Protein AF-A0A4P7RMR9-F1 (afdb_monomer_lite)

Sequence (158 aa):
MSSRPRSPQITNPDVTYGVQADQLVFVEQSLAEELVLLRTGVATWGEAKAKLNSTRWQQITEKLADVEISVPDDDQLFALDDIPGHLDGDWPEWPAQLMLTLVPNSIVEKYGKKVDSVLNGQFLEFDAADEKKIVAEMNAAGFTCIKDDSLVAAASGF

Secondary structure (DSSP, 8-state):
----------PPPEEEEEEETTEEEEEEHHHHHHHHHHHHS--BHHHHHHHS-HHHHHHHHHHHHHTTPPPPPTTSB--GGGSTTTTTT-SS--HHHHHHHHS-HHHHHHHEEEEEETTTEEEEEEEGGGHHHHHHHHHHTT-EEEE-HHHHHHHHT-

pLDDT: mean 87.29, std 12.46, range [44.0, 96.94]

Structure (mmCIF, N/CA/C/O backbone):
data_AF-A0A4P7RMR9-F1
#
_entry.id   AF-A0A4P7RMR9-F1
#
loop_
_atom_site.group_PDB
_atom_site.id
_atom_site.type_symbol
_atom_site.label_atom_id
_atom_site.label_alt_id
_atom_site.label_comp_id
_atom_site.label_asym_id
_atom_site.label_entity_id
_atom_site.label_seq_id
_atom_site.pdbx_PDB_ins_code
_atom_site.Cartn_x
_atom_site.Cartn_y
_atom_site.Cartn_z
_atom_site.occupancy
_atom_site.B_iso_or_equiv
_atom_site.auth_seq_id
_atom_site.auth_comp_id
_atom_site.auth_asym_id
_atom_site.auth_atom_id
_atom_site.pdbx_PDB_model_num
ATOM 1 N N . MET A 1 1 ? -41.950 26.511 -5.633 1.00 48.91 1 MET A N 1
ATOM 2 C CA . MET A 1 1 ? -41.467 25.194 -5.164 1.00 48.91 1 MET A CA 1
ATOM 3 C C . MET A 1 1 ? -40.498 24.653 -6.197 1.00 48.91 1 MET A C 1
ATOM 5 O O . MET A 1 1 ? -40.852 24.701 -7.364 1.00 48.91 1 MET A O 1
ATOM 9 N N . SER A 1 2 ? -39.355 24.135 -5.733 1.00 49.31 2 SER A N 1
ATOM 10 C CA . SER A 1 2 ? -38.422 23.241 -6.451 1.00 49.31 2 SER A CA 1
ATOM 11 C C . SER A 1 2 ? -37.645 23.852 -7.632 1.00 49.31 2 SER A C 1
ATOM 13 O O . SER A 1 2 ? -38.192 24.612 -8.411 1.00 49.31 2 SER A O 1
ATOM 15 N N . SER A 1 3 ? -36.345 23.626 -7.817 1.00 44.00 3 SER A N 1
ATOM 16 C CA . SER A 1 3 ? -35.450 22.575 -7.320 1.00 44.00 3 SER A CA 1
ATOM 17 C C . SER A 1 3 ? -34.055 23.166 -7.092 1.00 44.00 3 SER A C 1
ATOM 19 O O . SER A 1 3 ? -33.550 23.884 -7.951 1.00 44.00 3 SER A O 1
ATOM 21 N N . ARG A 1 4 ? -33.408 22.858 -5.961 1.00 45.34 4 ARG A N 1
ATOM 22 C CA . ARG A 1 4 ? -31.955 23.059 -5.831 1.00 45.34 4 ARG A CA 1
ATOM 23 C C . ARG A 1 4 ? -31.245 21.979 -6.660 1.00 45.34 4 ARG A C 1
ATOM 25 O O . ARG A 1 4 ? -31.687 20.829 -6.603 1.00 45.34 4 ARG A O 1
ATOM 32 N N . PRO A 1 5 ? -30.173 22.299 -7.401 1.00 49.84 5 PRO A N 1
ATOM 33 C CA . PRO A 1 5 ? -29.348 21.276 -8.024 1.00 49.84 5 PRO A CA 1
ATOM 34 C C . PRO A 1 5 ? -2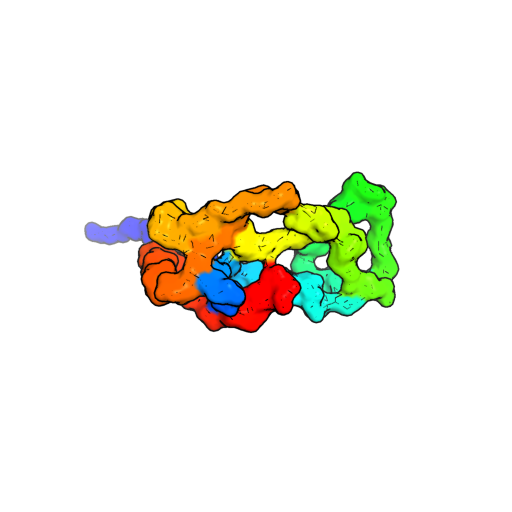8.733 20.409 -6.919 1.00 49.84 5 PRO A C 1
ATOM 36 O O . PRO A 1 5 ? -28.221 20.920 -5.922 1.00 49.84 5 PRO A O 1
ATOM 39 N N . ARG A 1 6 ? -28.862 19.089 -7.066 1.00 47.56 6 ARG A N 1
ATOM 40 C CA . ARG A 1 6 ? -28.237 18.098 -6.190 1.00 47.56 6 ARG A CA 1
ATOM 41 C C . ARG A 1 6 ? -26.728 18.221 -6.429 1.00 47.56 6 ARG A C 1
ATOM 43 O O . ARG A 1 6 ? -26.280 17.942 -7.537 1.00 47.56 6 ARG A O 1
ATOM 50 N N . SER A 1 7 ? -25.984 18.732 -5.447 1.00 48.69 7 SER A N 1
ATOM 51 C CA . SER A 1 7 ? -24.520 18.793 -5.508 1.00 48.69 7 SER A CA 1
ATOM 52 C C . SER A 1 7 ? -23.969 17.410 -5.873 1.00 48.69 7 SER A C 1
ATOM 54 O O . SER A 1 7 ? -24.538 16.420 -5.399 1.00 48.69 7 SER A O 1
ATOM 56 N N . PRO A 1 8 ? -22.905 17.307 -6.689 1.00 45.53 8 PRO A N 1
ATOM 57 C CA . PRO A 1 8 ? -22.235 16.031 -6.882 1.00 45.53 8 PRO A CA 1
ATOM 58 C C . PRO A 1 8 ? -21.792 15.546 -5.500 1.00 45.53 8 PRO A C 1
ATOM 60 O O . PRO A 1 8 ? -21.033 16.227 -4.811 1.00 45.53 8 PRO A O 1
ATOM 63 N N . GLN A 1 9 ? -22.344 14.419 -5.051 1.00 48.12 9 GLN A N 1
ATOM 64 C CA . GLN A 1 9 ? -21.765 13.700 -3.929 1.00 48.12 9 GLN A CA 1
ATOM 65 C C . GLN A 1 9 ? -20.408 13.229 -4.437 1.00 48.12 9 GLN A C 1
ATOM 67 O O . GLN A 1 9 ? -20.349 12.358 -5.298 1.00 48.12 9 GLN A O 1
ATOM 72 N N . ILE A 1 10 ? -19.336 13.878 -3.984 1.00 53.06 10 ILE A N 1
ATOM 73 C CA . ILE A 1 10 ? -17.994 13.321 -4.109 1.00 53.06 10 ILE A CA 1
ATOM 74 C C . ILE A 1 10 ? -18.049 12.055 -3.256 1.00 53.06 10 ILE A C 1
ATOM 76 O O . ILE A 1 10 ? -18.087 12.135 -2.031 1.00 53.06 10 ILE A O 1
ATOM 80 N N . THR A 1 11 ? -18.243 10.910 -3.900 1.00 63.88 11 THR A N 1
ATOM 81 C CA . THR A 1 11 ? -18.215 9.613 -3.234 1.00 63.88 11 THR A CA 1
ATOM 82 C C . THR A 1 11 ? -16.768 9.340 -2.867 1.00 63.88 11 THR A C 1
ATOM 84 O O . THR A 1 11 ? -15.890 9.478 -3.721 1.00 63.88 11 THR A O 1
ATOM 87 N N . ASN A 1 12 ? -16.511 9.003 -1.603 1.00 78.62 12 ASN A N 1
ATOM 88 C CA . ASN A 1 12 ? -15.194 8.516 -1.211 1.00 78.62 12 ASN A CA 1
ATOM 89 C C . ASN A 1 12 ? -14.866 7.256 -2.031 1.00 78.62 12 ASN A C 1
ATOM 91 O O . ASN A 1 12 ? -15.797 6.551 -2.436 1.00 78.62 12 ASN A O 1
ATOM 95 N N . PRO A 1 13 ? -13.581 6.981 -2.302 1.00 83.56 13 PRO A N 1
ATOM 96 C CA . PRO A 1 13 ? -13.206 5.787 -3.040 1.00 83.56 13 PRO A CA 1
ATOM 97 C C . PRO A 1 13 ? -13.609 4.520 -2.276 1.00 83.56 13 PRO A C 1
ATOM 99 O O . PRO A 1 13 ? -13.722 4.525 -1.044 1.00 83.56 13 PRO A O 1
ATOM 102 N N . ASP A 1 14 ? -13.807 3.432 -3.014 1.00 92.19 14 ASP A N 1
ATOM 103 C CA . ASP A 1 14 ? -14.015 2.118 -2.417 1.00 92.19 14 ASP A CA 1
ATOM 104 C C . ASP A 1 14 ? -12.711 1.654 -1.754 1.00 92.19 14 ASP A C 1
ATOM 106 O O . ASP A 1 14 ? -11.614 1.799 -2.302 1.00 92.19 14 ASP A O 1
ATOM 110 N N . VAL A 1 15 ? -12.828 1.116 -0.544 1.00 93.81 15 VAL A N 1
ATOM 111 C CA . VAL A 1 15 ? -11.692 0.713 0.284 1.00 93.81 15 VAL A CA 1
ATOM 112 C C . VAL A 1 15 ? -11.767 -0.783 0.510 1.00 93.81 15 VAL A C 1
ATOM 114 O O . VAL A 1 15 ? -12.740 -1.297 1.063 1.00 93.81 15 VAL A O 1
ATOM 117 N N . THR A 1 16 ? -10.706 -1.481 0.130 1.00 95.44 16 THR A N 1
ATOM 118 C CA . THR A 1 16 ? -10.520 -2.878 0.506 1.00 95.44 16 THR A CA 1
ATOM 119 C C . THR A 1 16 ? -9.776 -2.949 1.830 1.00 95.44 16 THR A C 1
ATOM 121 O O . THR A 1 16 ? -8.871 -2.156 2.095 1.00 95.44 16 THR A O 1
ATOM 124 N N . TYR A 1 17 ? -10.166 -3.883 2.686 1.00 96.12 17 TYR A N 1
ATOM 125 C CA . TYR A 1 17 ? -9.503 -4.105 3.957 1.00 96.12 17 TYR A CA 1
ATOM 126 C C . TYR A 1 17 ? -9.254 -5.586 4.214 1.00 96.12 17 TYR A C 1
ATOM 128 O O . TYR A 1 17 ? -9.999 -6.446 3.739 1.00 96.12 17 TYR A O 1
ATOM 136 N N . GLY A 1 18 ? -8.220 -5.870 4.999 1.00 94.69 18 GLY A N 1
ATOM 137 C CA . GLY A 1 18 ? -7.844 -7.228 5.357 1.00 94.69 18 GLY A CA 1
ATOM 138 C C . GLY A 1 18 ? -7.094 -7.304 6.680 1.00 94.69 18 GLY A C 1
ATOM 139 O O . GLY A 1 18 ? -6.585 -6.295 7.173 1.00 94.69 18 GLY A O 1
ATOM 140 N N . VAL A 1 19 ? -7.051 -8.502 7.261 1.00 92.25 19 VAL A N 1
ATOM 141 C CA . VAL A 1 19 ? -6.318 -8.782 8.504 1.00 92.25 19 VAL A CA 1
ATOM 142 C C . VAL A 1 19 ? -5.004 -9.507 8.211 1.00 92.25 19 VAL A C 1
ATOM 144 O O . VAL A 1 19 ? -4.993 -10.562 7.580 1.00 92.25 19 VAL A O 1
ATOM 147 N N . GLN A 1 20 ? -3.896 -8.966 8.718 1.00 86.62 20 GLN A N 1
ATOM 148 C CA . GLN A 1 20 ? -2.545 -9.518 8.592 1.00 86.62 20 GLN A CA 1
ATOM 149 C C . GLN A 1 20 ? -1.819 -9.436 9.925 1.00 86.62 20 GLN A C 1
ATOM 151 O O . GLN A 1 20 ? -1.683 -8.350 10.473 1.00 86.62 20 GLN A O 1
ATOM 156 N N . ALA A 1 21 ? -1.339 -10.571 10.440 1.00 85.50 21 ALA A N 1
ATOM 157 C CA . ALA A 1 21 ? -0.612 -10.630 11.714 1.00 85.50 21 ALA A CA 1
ATOM 158 C C . ALA A 1 21 ? -1.324 -9.860 12.855 1.00 85.50 21 ALA A C 1
ATOM 160 O O . ALA A 1 21 ? -0.708 -9.064 13.556 1.00 85.50 21 ALA A O 1
ATOM 161 N N . ASP A 1 22 ? -2.639 -10.078 12.994 1.00 88.50 22 ASP A N 1
ATOM 162 C CA . ASP A 1 22 ? -3.540 -9.395 13.941 1.00 88.50 22 ASP A CA 1
ATOM 163 C C . ASP A 1 22 ? -3.715 -7.878 13.723 1.00 88.50 22 ASP A C 1
ATOM 165 O O . ASP A 1 22 ? -4.340 -7.194 14.535 1.00 88.50 22 ASP A O 1
ATOM 169 N N . GLN A 1 23 ? -3.239 -7.349 12.595 1.00 90.31 23 GLN A N 1
ATOM 170 C CA . GLN A 1 23 ? -3.419 -5.958 12.195 1.00 90.31 23 GLN A CA 1
ATOM 171 C C . GLN A 1 23 ? -4.461 -5.823 11.096 1.00 90.31 23 GLN A C 1
ATOM 173 O O . GLN A 1 23 ? -4.484 -6.583 10.130 1.00 90.31 23 GLN A O 1
ATOM 178 N N . LEU A 1 24 ? -5.316 -4.820 11.234 1.00 93.50 24 LEU A N 1
ATOM 179 C CA . LEU A 1 24 ? -6.288 -4.431 10.230 1.00 93.50 24 LEU A CA 1
ATOM 180 C C . LEU A 1 24 ? -5.678 -3.368 9.313 1.00 93.50 24 LEU A C 1
ATOM 182 O O . LEU A 1 24 ? -5.275 -2.298 9.771 1.00 93.50 24 LEU A O 1
ATOM 186 N N . VAL A 1 25 ? -5.645 -3.657 8.015 1.00 94.81 25 VAL A N 1
ATOM 187 C CA . VAL A 1 25 ? -5.069 -2.777 6.994 1.00 94.81 25 VAL A CA 1
ATOM 188 C C . VAL A 1 25 ? -6.148 -2.381 5.994 1.00 94.81 25 VAL A C 1
ATOM 190 O O . VAL A 1 25 ? -6.895 -3.232 5.516 1.00 94.81 25 VAL A O 1
ATOM 193 N N . PHE A 1 26 ? -6.209 -1.090 5.675 1.00 94.38 26 PHE A N 1
ATOM 194 C CA . PHE A 1 26 ? -7.084 -0.511 4.659 1.00 94.38 26 PHE A CA 1
ATOM 195 C C . PHE A 1 26 ? -6.254 -0.003 3.484 1.00 94.38 26 PHE A C 1
ATOM 197 O O . PHE A 1 26 ? -5.201 0.605 3.669 1.00 94.38 26 PHE A O 1
ATOM 204 N N . VAL A 1 27 ? -6.764 -0.203 2.276 1.00 94.88 27 VAL A N 1
ATOM 205 C CA . VAL A 1 27 ? -6.163 0.276 1.032 1.00 94.88 27 VAL A CA 1
ATOM 206 C C . VAL A 1 27 ? -7.278 0.641 0.058 1.00 94.88 27 VAL A C 1
ATOM 208 O O . VAL A 1 27 ? -8.320 -0.013 0.016 1.00 94.88 27 VAL A O 1
ATOM 211 N N . GLU A 1 28 ? -7.097 1.705 -0.718 1.00 94.69 28 GLU A N 1
ATOM 212 C CA . GLU A 1 28 ? -8.025 2.005 -1.810 1.00 94.69 28 GLU A CA 1
ATOM 213 C C . GLU A 1 28 ? -8.076 0.818 -2.782 1.00 94.69 28 GLU A C 1
ATOM 215 O O . GLU A 1 28 ? -7.035 0.274 -3.144 1.00 94.69 28 GLU A O 1
ATOM 220 N N . GLN A 1 29 ? -9.270 0.401 -3.203 1.00 92.44 29 GLN A N 1
ATOM 221 C CA . GLN A 1 29 ? -9.433 -0.811 -4.009 1.00 92.44 29 GLN A CA 1
ATOM 222 C C . GLN A 1 29 ? -8.634 -0.757 -5.320 1.00 92.44 29 GLN A C 1
ATOM 224 O O . GLN A 1 29 ? -7.917 -1.703 -5.640 1.00 92.44 29 GLN A O 1
ATOM 229 N N . SER A 1 30 ? -8.720 0.360 -6.047 1.00 91.62 30 SER A N 1
ATOM 230 C CA . SER A 1 30 ? -8.002 0.569 -7.311 1.00 91.62 30 SER A CA 1
ATOM 231 C C . SER A 1 30 ? -6.485 0.427 -7.129 1.00 91.62 30 SER A C 1
ATOM 233 O O . SER A 1 30 ? -5.807 -0.242 -7.910 1.00 91.62 30 SER A O 1
ATOM 235 N N . LEU A 1 31 ? -5.965 0.995 -6.040 1.00 92.50 31 LEU A N 1
ATOM 236 C CA . LEU A 1 31 ? -4.559 0.932 -5.687 1.00 92.50 31 LEU A CA 1
ATOM 237 C C . LEU A 1 31 ? -4.154 -0.470 -5.233 1.00 92.50 31 LEU A C 1
ATOM 239 O O . LEU A 1 31 ? -3.070 -0.918 -5.582 1.00 92.50 31 LEU A O 1
ATOM 243 N N . ALA A 1 32 ? -5.002 -1.186 -4.493 1.00 93.62 32 ALA A N 1
ATOM 244 C CA . ALA A 1 32 ? -4.731 -2.561 -4.086 1.00 93.62 32 ALA A CA 1
ATOM 245 C C . ALA A 1 32 ? -4.522 -3.466 -5.307 1.00 93.62 32 ALA A C 1
ATOM 247 O O . ALA A 1 32 ? -3.525 -4.179 -5.388 1.00 93.62 32 ALA A O 1
ATOM 248 N N . GLU A 1 33 ? -5.419 -3.384 -6.291 1.00 93.31 33 GLU A N 1
ATOM 249 C CA . GLU A 1 33 ? -5.326 -4.138 -7.544 1.00 93.31 33 GLU A CA 1
ATOM 250 C C . GLU A 1 33 ? -4.057 -3.776 -8.334 1.00 93.31 33 GLU A C 1
ATOM 252 O O . GLU A 1 33 ? -3.346 -4.660 -8.820 1.00 93.31 33 GLU A O 1
ATOM 257 N N . GLU A 1 34 ? -3.723 -2.486 -8.408 1.00 93.56 34 GLU A N 1
ATOM 258 C CA . GLU A 1 34 ? -2.498 -2.003 -9.049 1.00 93.56 34 GLU A CA 1
ATOM 259 C C . GLU A 1 34 ? -1.231 -2.520 -8.351 1.00 93.56 34 GLU A C 1
ATOM 261 O O . GLU A 1 34 ? -0.300 -2.994 -9.004 1.00 93.56 34 GLU A O 1
ATOM 266 N N . LEU A 1 35 ? -1.209 -2.470 -7.020 1.00 93.69 35 LEU A N 1
ATOM 267 C CA . LEU A 1 35 ? -0.115 -2.937 -6.175 1.00 93.69 35 LEU A CA 1
ATOM 268 C C . LEU A 1 35 ? 0.100 -4.452 -6.294 1.00 93.69 35 LEU A C 1
ATOM 270 O O . LEU A 1 35 ? 1.247 -4.904 -6.284 1.00 93.69 35 LEU A O 1
ATOM 274 N N . VAL A 1 36 ? -0.972 -5.236 -6.439 1.00 94.06 36 VAL A N 1
ATOM 275 C CA . VAL A 1 36 ? -0.888 -6.681 -6.705 1.00 94.06 36 VAL A CA 1
ATOM 276 C C . VAL A 1 36 ? -0.343 -6.958 -8.100 1.00 94.06 36 VAL A C 1
ATOM 278 O O . VAL A 1 36 ? 0.554 -7.795 -8.247 1.00 94.06 36 VAL A O 1
ATOM 281 N N . LEU A 1 37 ? -0.839 -6.248 -9.118 1.00 93.56 37 LEU A N 1
ATOM 282 C CA . LEU A 1 37 ? -0.347 -6.376 -10.490 1.00 93.56 37 LEU A CA 1
ATOM 283 C C . LEU A 1 37 ? 1.152 -6.064 -10.566 1.00 93.56 37 LEU A C 1
ATOM 285 O O . LEU A 1 37 ? 1.897 -6.824 -11.181 1.00 93.56 37 LEU A O 1
ATOM 289 N N . LEU A 1 38 ? 1.587 -4.994 -9.900 1.00 92.88 38 LEU A N 1
ATOM 290 C CA . LEU A 1 38 ? 2.984 -4.580 -9.834 1.00 92.88 38 LEU A CA 1
ATOM 291 C C . LEU A 1 38 ? 3.878 -5.619 -9.144 1.00 92.88 38 LEU A C 1
ATOM 293 O O . LEU A 1 38 ? 4.966 -5.901 -9.637 1.00 92.88 38 LEU A O 1
ATOM 297 N N . ARG A 1 39 ? 3.436 -6.182 -8.014 1.00 90.38 39 ARG A N 1
ATOM 298 C CA . ARG A 1 39 ? 4.247 -7.128 -7.229 1.00 90.38 39 ARG A CA 1
ATOM 299 C C . ARG A 1 39 ? 4.276 -8.540 -7.798 1.00 90.38 39 ARG A C 1
ATOM 301 O O . ARG A 1 39 ? 5.268 -9.237 -7.623 1.00 90.38 39 ARG A O 1
ATOM 308 N N . THR A 1 40 ? 3.189 -8.987 -8.424 1.00 90.25 40 THR A N 1
ATOM 309 C CA . THR A 1 40 ? 3.000 -10.417 -8.737 1.00 90.25 40 THR A CA 1
ATOM 310 C C . THR A 1 40 ? 2.490 -10.703 -10.148 1.00 90.25 40 THR A C 1
ATOM 312 O O . THR A 1 40 ? 2.566 -11.842 -10.605 1.00 90.25 40 THR A O 1
ATOM 315 N N . GLY A 1 41 ? 1.957 -9.704 -10.856 1.00 89.88 41 GLY A N 1
ATOM 316 C CA . GLY A 1 41 ? 1.247 -9.906 -12.123 1.00 89.88 41 GLY A CA 1
ATOM 317 C C . GLY A 1 41 ? 2.070 -9.652 -13.392 1.00 89.88 41 GLY A C 1
ATOM 318 O O . GLY A 1 41 ? 1.539 -9.792 -14.504 1.00 89.88 41 GLY A O 1
ATOM 319 N N . VAL A 1 42 ? 3.345 -9.286 -13.243 1.00 92.88 42 VAL A N 1
ATOM 320 C CA . VAL A 1 42 ? 4.278 -8.984 -14.338 1.00 92.88 42 VAL A CA 1
ATOM 321 C C . VAL A 1 42 ? 5.560 -9.799 -14.173 1.00 92.88 42 VAL A C 1
ATOM 323 O O . VAL A 1 42 ? 6.158 -9.807 -13.102 1.00 92.88 42 VAL A O 1
ATOM 326 N N . ALA A 1 43 ? 5.967 -10.516 -15.223 1.00 93.75 43 ALA A N 1
ATOM 327 C CA . ALA A 1 43 ? 7.177 -11.345 -15.184 1.00 93.75 43 ALA A CA 1
ATOM 328 C C . ALA A 1 43 ? 8.391 -10.681 -15.853 1.00 93.75 43 ALA A C 1
ATOM 330 O O . ALA A 1 43 ? 9.530 -10.916 -15.448 1.00 93.75 43 ALA A O 1
ATOM 331 N N . THR A 1 44 ? 8.158 -9.863 -16.882 1.00 96.88 44 THR A N 1
ATOM 332 C CA . THR A 1 44 ? 9.211 -9.208 -17.670 1.00 96.88 44 THR A CA 1
ATOM 333 C C . THR A 1 44 ? 8.951 -7.716 -17.828 1.00 96.88 44 THR A C 1
ATOM 335 O O . THR A 1 44 ? 7.824 -7.248 -17.640 1.00 96.88 44 THR A O 1
ATOM 338 N N . TRP A 1 45 ? 9.980 -6.959 -18.208 1.00 96.25 45 TRP A N 1
ATOM 339 C CA . TRP A 1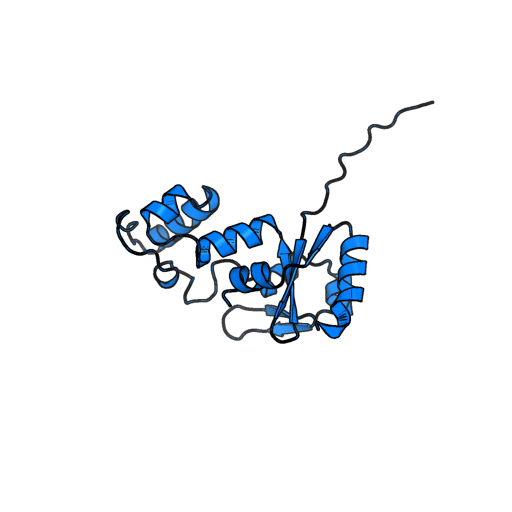 45 ? 9.858 -5.520 -18.461 1.00 96.25 45 TRP A CA 1
ATOM 340 C C . TRP A 1 45 ? 8.862 -5.202 -19.581 1.00 96.25 45 TRP A C 1
ATOM 342 O O . TRP A 1 45 ? 8.096 -4.243 -19.470 1.00 96.25 45 TRP A O 1
ATOM 352 N N . GLY A 1 46 ? 8.780 -6.057 -20.605 1.00 96.12 46 GLY A N 1
ATOM 353 C CA . GLY A 1 46 ? 7.778 -5.946 -21.663 1.00 96.12 46 GLY A CA 1
ATOM 354 C C . GLY A 1 46 ? 6.353 -6.151 -21.145 1.00 96.12 46 GLY A C 1
ATOM 355 O O . GLY A 1 46 ? 5.441 -5.413 -21.523 1.00 96.12 46 GLY A O 1
ATOM 356 N N . GLU A 1 47 ? 6.147 -7.105 -20.229 1.00 96.12 47 GLU A N 1
ATOM 357 C CA . GLU A 1 47 ? 4.853 -7.277 -19.563 1.00 96.12 47 GLU A CA 1
ATOM 358 C C . GLU A 1 47 ? 4.516 -6.105 -18.641 1.00 96.12 47 GLU A C 1
ATOM 360 O O . GLU A 1 47 ? 3.374 -5.648 -18.655 1.00 96.12 47 GLU A O 1
ATOM 365 N N . ALA A 1 48 ? 5.487 -5.602 -17.874 1.00 94.81 48 ALA A N 1
ATOM 366 C CA . ALA A 1 48 ? 5.305 -4.443 -17.006 1.00 94.81 48 ALA A CA 1
ATOM 367 C C . ALA A 1 48 ? 4.862 -3.217 -17.814 1.00 94.81 48 ALA A C 1
ATOM 369 O O . ALA A 1 48 ? 3.839 -2.609 -17.509 1.00 94.81 48 ALA A O 1
ATOM 370 N N . LYS A 1 49 ? 5.549 -2.926 -18.919 1.00 95.06 49 LYS A N 1
ATOM 371 C CA . LYS A 1 49 ? 5.206 -1.845 -19.851 1.00 95.06 49 LYS A CA 1
ATOM 372 C C . LYS A 1 49 ? 3.822 -1.993 -20.485 1.00 95.06 49 LYS A C 1
ATOM 374 O O . LYS A 1 49 ? 3.171 -0.990 -20.768 1.00 95.06 49 LYS A O 1
ATOM 379 N N . ALA A 1 50 ? 3.386 -3.225 -20.749 1.00 95.56 50 ALA A N 1
ATOM 380 C 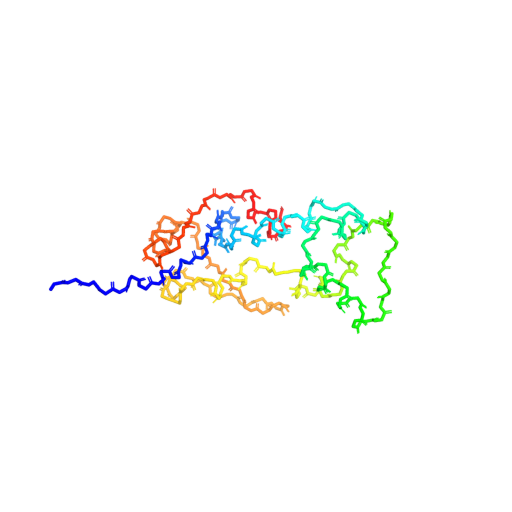CA . ALA A 1 50 ? 2.116 -3.498 -21.417 1.00 95.56 50 ALA A CA 1
ATOM 381 C C . ALA A 1 50 ? 0.912 -3.559 -20.462 1.00 95.56 50 ALA A C 1
ATOM 383 O O . ALA A 1 50 ? -0.195 -3.199 -20.864 1.00 95.56 50 ALA A O 1
ATOM 384 N N . LYS A 1 51 ? 1.104 -4.061 -19.235 1.00 95.56 51 LYS A N 1
ATOM 385 C CA . LYS A 1 51 ? 0.022 -4.327 -18.273 1.00 95.56 51 LYS A CA 1
ATOM 386 C C . LYS A 1 51 ? -0.144 -3.224 -17.231 1.00 95.56 51 LYS A C 1
ATOM 388 O O . LYS A 1 51 ? -1.273 -2.988 -16.806 1.00 95.56 51 LYS A O 1
ATOM 393 N N . LEU A 1 52 ? 0.942 -2.585 -16.789 1.00 93.62 52 LEU A N 1
ATOM 394 C CA . LEU A 1 52 ? 0.846 -1.503 -15.809 1.00 93.62 52 LEU A CA 1
ATOM 395 C C . LEU A 1 52 ? 0.145 -0.297 -16.431 1.00 93.62 52 LEU A C 1
ATOM 397 O O . LEU A 1 52 ? 0.256 -0.030 -17.629 1.00 93.62 52 LEU A O 1
ATOM 401 N N . ASN A 1 53 ? -0.579 0.454 -15.603 1.00 92.88 53 ASN A N 1
ATOM 402 C CA . ASN A 1 53 ? -1.168 1.699 -16.069 1.00 92.88 53 ASN A CA 1
ATOM 403 C C . ASN A 1 53 ? -0.066 2.716 -16.432 1.00 92.88 53 ASN A C 1
ATOM 405 O O . ASN A 1 53 ? 1.078 2.627 -15.974 1.00 92.88 53 ASN A O 1
ATOM 409 N N . SER A 1 54 ? -0.419 3.706 -17.255 1.00 92.12 54 SER A N 1
ATOM 410 C CA . SER A 1 54 ? 0.542 4.690 -17.765 1.00 92.12 54 SER A CA 1
ATOM 411 C C . SER A 1 54 ? 1.238 5.480 -16.659 1.00 92.12 54 SER A C 1
ATOM 413 O O . SER A 1 54 ? 2.416 5.789 -16.795 1.00 92.12 54 SER A O 1
ATOM 415 N N . THR A 1 55 ? 0.531 5.785 -15.568 1.00 92.19 55 THR A N 1
ATOM 416 C CA . THR A 1 55 ? 1.076 6.533 -14.429 1.00 92.19 55 THR A CA 1
ATOM 417 C C . THR A 1 55 ? 2.147 5.721 -13.709 1.00 92.19 55 THR A C 1
ATOM 419 O O . THR A 1 55 ? 3.242 6.224 -13.473 1.00 92.19 55 THR A O 1
ATOM 422 N N . ARG A 1 56 ? 1.872 4.449 -13.408 1.00 93.75 56 ARG A N 1
ATOM 423 C CA . ARG A 1 56 ? 2.819 3.550 -12.746 1.00 93.75 56 ARG A CA 1
ATOM 424 C C . ARG A 1 56 ? 4.041 3.300 -13.613 1.00 93.75 56 ARG A C 1
ATOM 426 O O . ARG A 1 56 ? 5.160 3.368 -13.118 1.00 93.75 56 ARG A O 1
ATOM 433 N N . TRP A 1 57 ? 3.836 3.054 -14.906 1.00 95.31 57 TRP A N 1
ATOM 434 C CA . TRP A 1 57 ? 4.944 2.896 -15.842 1.00 95.31 57 TRP A CA 1
ATOM 435 C C . TRP A 1 57 ? 5.809 4.159 -15.909 1.00 95.31 57 TRP A C 1
ATOM 437 O O . TRP A 1 57 ? 7.031 4.069 -15.820 1.00 95.31 57 TRP A O 1
ATOM 447 N N . GLN A 1 58 ? 5.183 5.337 -15.985 1.00 94.88 58 GL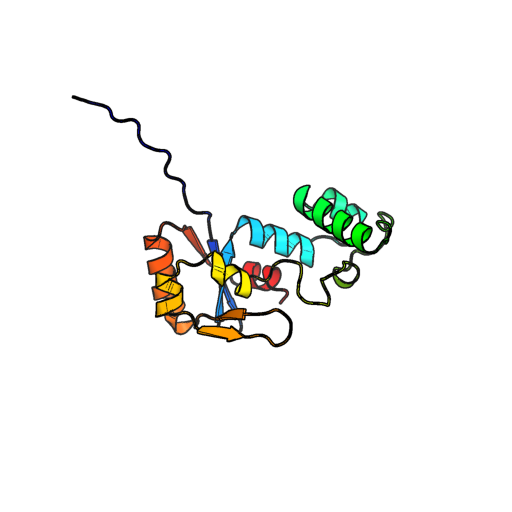N A N 1
ATOM 448 C CA . GLN A 1 58 ? 5.892 6.613 -15.975 1.00 94.88 58 GLN A CA 1
ATOM 449 C C . GLN A 1 58 ? 6.738 6.778 -14.706 1.00 94.88 58 GLN A C 1
ATOM 451 O O . GLN A 1 58 ? 7.930 7.045 -14.828 1.00 94.88 58 GLN A O 1
ATOM 456 N N . GLN A 1 59 ? 6.175 6.527 -13.518 1.00 93.81 59 GLN A N 1
ATOM 457 C CA . GLN A 1 59 ? 6.918 6.589 -12.251 1.00 93.81 59 GLN A CA 1
ATOM 458 C C . GLN A 1 59 ? 8.155 5.682 -12.251 1.00 93.81 59 GLN A C 1
ATOM 460 O O . GLN A 1 59 ? 9.218 6.095 -11.796 1.00 93.81 59 GLN A O 1
ATOM 465 N N . ILE A 1 60 ? 8.032 4.453 -12.766 1.00 94.50 60 ILE A N 1
ATOM 466 C CA . ILE A 1 60 ? 9.165 3.523 -12.872 1.00 94.50 60 ILE A CA 1
ATOM 467 C C . ILE A 1 60 ? 10.238 4.113 -13.790 1.00 94.50 60 ILE A C 1
ATOM 469 O O . ILE A 1 60 ? 11.409 4.155 -13.422 1.00 94.50 60 ILE A O 1
ATOM 473 N N . THR A 1 61 ? 9.849 4.610 -14.967 1.00 94.56 61 THR A N 1
ATOM 474 C CA . THR A 1 61 ? 10.811 5.181 -15.921 1.00 94.56 61 THR A CA 1
ATOM 475 C C . THR A 1 61 ? 11.478 6.460 -15.416 1.00 94.56 61 THR A C 1
ATOM 477 O O . THR A 1 61 ? 12.660 6.660 -15.679 1.00 94.56 61 THR A O 1
ATOM 480 N N . GLU A 1 62 ? 10.758 7.294 -14.664 1.00 94.75 62 GLU A N 1
ATOM 481 C CA . GLU A 1 62 ? 11.303 8.494 -14.022 1.00 94.75 62 GLU A CA 1
ATOM 482 C C . GLU A 1 62 ? 12.330 8.113 -12.953 1.00 94.75 62 GLU A C 1
ATOM 484 O O . GLU A 1 62 ? 13.452 8.606 -12.988 1.00 94.75 62 GLU A O 1
ATOM 489 N N . LYS A 1 63 ? 12.009 7.141 -12.089 1.00 94.00 63 LYS A N 1
ATOM 490 C CA . LYS A 1 63 ? 12.937 6.636 -11.067 1.00 94.00 63 LYS A CA 1
ATOM 491 C C . LYS A 1 63 ? 14.226 6.072 -11.652 1.00 94.00 63 LYS A C 1
ATOM 493 O O . LYS A 1 63 ? 15.293 6.303 -11.095 1.00 94.00 63 LYS A O 1
ATOM 498 N N . LEU A 1 64 ? 14.141 5.338 -12.761 1.00 94.12 64 LEU A N 1
ATOM 499 C CA . LEU A 1 64 ? 15.325 4.838 -13.464 1.00 94.12 64 LEU A CA 1
ATOM 500 C C . LEU A 1 64 ? 16.144 5.990 -14.064 1.00 94.12 64 LEU A C 1
ATOM 502 O O . LEU A 1 64 ? 17.365 6.014 -13.919 1.00 94.12 64 LEU A O 1
ATOM 506 N N . ALA A 1 65 ? 15.478 6.967 -14.685 1.00 93.69 65 ALA A N 1
ATOM 507 C CA . ALA A 1 65 ? 16.133 8.134 -15.269 1.00 93.69 65 ALA A CA 1
ATOM 508 C C . ALA A 1 65 ? 16.835 9.015 -14.219 1.00 93.69 65 ALA A C 1
ATOM 510 O O . ALA A 1 65 ? 17.923 9.517 -14.498 1.00 93.69 65 ALA A O 1
ATOM 511 N N . ASP A 1 66 ? 16.266 9.153 -13.016 1.00 93.19 66 ASP A N 1
ATOM 512 C CA . ASP A 1 66 ? 16.829 9.942 -11.908 1.00 93.19 66 ASP A CA 1
ATOM 513 C C . ASP A 1 66 ? 18.209 9.442 -11.451 1.00 93.19 66 ASP A C 1
ATOM 515 O O . ASP A 1 66 ? 19.020 10.219 -10.944 1.00 93.19 66 ASP A O 1
ATOM 519 N N . VAL A 1 67 ? 18.495 8.154 -11.653 1.00 92.06 67 VAL A N 1
ATOM 520 C CA . VAL A 1 67 ? 19.794 7.525 -11.361 1.00 92.06 67 VAL A CA 1
ATOM 521 C C . VAL A 1 67 ? 20.551 7.115 -12.629 1.00 92.06 67 VAL A C 1
ATOM 523 O O . VAL A 1 67 ? 21.485 6.318 -12.565 1.00 92.06 67 VAL A O 1
ATOM 526 N N . GLU A 1 68 ? 20.151 7.657 -13.784 1.00 93.12 68 GLU A N 1
ATOM 527 C CA . GLU A 1 68 ? 20.764 7.426 -15.099 1.00 93.12 68 GLU A CA 1
ATOM 528 C C . GLU A 1 68 ? 20.790 5.945 -15.547 1.00 93.12 68 GLU A C 1
ATOM 530 O O . GLU A 1 68 ? 21.644 5.534 -16.336 1.00 93.12 68 GLU A O 1
ATOM 535 N N . ILE A 1 69 ? 19.832 5.133 -15.087 1.00 92.94 69 ILE A N 1
ATOM 536 C CA . ILE A 1 69 ? 19.643 3.745 -15.530 1.00 92.94 69 ILE A CA 1
ATOM 537 C C . ILE A 1 69 ? 18.704 3.723 -16.744 1.00 92.94 69 ILE A C 1
ATOM 539 O O . ILE A 1 69 ? 17.611 4.288 -16.732 1.00 92.94 69 ILE A O 1
ATOM 543 N N . SER A 1 70 ? 19.113 3.043 -17.817 1.00 92.44 70 SER A N 1
ATOM 544 C CA . SER A 1 70 ? 18.242 2.792 -18.968 1.00 92.44 70 SER A CA 1
ATOM 545 C C . SER A 1 70 ? 17.179 1.748 -18.639 1.00 92.44 70 SER A C 1
ATOM 547 O O . SER A 1 70 ? 17.477 0.763 -17.966 1.00 92.44 70 SER A O 1
ATOM 549 N N . VAL A 1 71 ? 15.974 1.910 -19.191 1.00 93.56 71 VAL A N 1
ATOM 550 C CA . VAL A 1 71 ? 14.932 0.875 -19.117 1.00 93.56 71 VAL A CA 1
ATOM 551 C C . VAL A 1 71 ? 15.470 -0.436 -19.717 1.00 93.56 71 VAL A C 1
ATOM 553 O O . VAL A 1 71 ? 15.951 -0.396 -20.854 1.00 93.56 71 VAL A O 1
ATOM 556 N N . PRO A 1 72 ? 15.410 -1.561 -18.982 1.00 95.44 72 PRO A N 1
ATOM 557 C CA . PRO A 1 72 ? 15.815 -2.876 -19.479 1.00 95.44 72 PRO A CA 1
ATOM 558 C C . PRO A 1 72 ? 15.024 -3.340 -20.713 1.00 95.44 72 PRO A C 1
ATOM 560 O O . PRO A 1 72 ? 13.933 -2.839 -20.998 1.00 95.44 72 PRO A O 1
ATOM 563 N N . ASP A 1 73 ? 15.570 -4.319 -21.433 1.00 96.19 73 ASP A N 1
ATOM 564 C CA . ASP A 1 73 ? 14.933 -4.915 -22.607 1.00 96.19 73 ASP A CA 1
ATOM 565 C C . ASP A 1 73 ? 13.657 -5.690 -22.228 1.00 96.19 73 ASP A C 1
ATOM 567 O O . ASP A 1 73 ? 13.534 -6.246 -21.135 1.00 96.19 73 ASP A O 1
ATOM 571 N N . ASP A 1 74 ? 12.695 -5.755 -23.155 1.00 96.94 74 ASP A N 1
ATOM 572 C CA . ASP A 1 74 ? 11.348 -6.291 -22.903 1.00 96.94 74 ASP A CA 1
ATOM 573 C C . ASP A 1 74 ? 11.335 -7.766 -22.426 1.00 96.94 74 ASP A C 1
ATOM 575 O O . ASP A 1 74 ? 10.379 -8.199 -21.771 1.00 96.94 74 ASP A O 1
ATOM 579 N N . ASP A 1 75 ? 12.367 -8.547 -22.759 1.00 96.38 75 ASP A N 1
ATOM 580 C CA . ASP A 1 75 ? 12.528 -9.956 -22.384 1.00 96.38 75 ASP A CA 1
ATOM 581 C C . ASP A 1 75 ? 13.254 -10.163 -21.045 1.00 96.38 75 ASP A C 1
ATOM 583 O O . ASP A 1 75 ? 13.241 -11.275 -20.506 1.00 96.38 75 ASP A O 1
ATOM 587 N N . GLN A 1 76 ? 13.845 -9.110 -20.474 1.00 96.12 76 GLN A N 1
ATOM 588 C CA . GLN A 1 76 ? 14.484 -9.180 -19.166 1.00 96.12 76 GLN A CA 1
ATOM 589 C C . GLN A 1 76 ? 13.443 -9.364 -18.060 1.00 96.12 76 GLN A C 1
ATOM 591 O O . GLN A 1 76 ? 12.323 -8.848 -18.131 1.00 96.12 76 GLN A O 1
ATOM 596 N N . LEU A 1 77 ? 13.827 -10.099 -17.012 1.00 96.25 77 LEU A N 1
ATOM 597 C CA . LEU A 1 77 ? 12.980 -10.304 -15.840 1.00 96.25 77 LEU A CA 1
ATOM 598 C C . LEU A 1 77 ? 12.714 -8.974 -15.140 1.00 96.25 77 LEU A C 1
ATOM 600 O O . LEU A 1 77 ? 13.616 -8.154 -14.982 1.00 96.25 77 LEU A O 1
ATOM 604 N N . PHE A 1 78 ? 11.469 -8.786 -14.720 1.00 94.56 78 PHE A N 1
ATOM 605 C CA . PHE A 1 78 ? 11.070 -7.629 -13.938 1.00 94.56 78 PHE A CA 1
ATOM 606 C C . PHE A 1 78 ? 11.193 -7.959 -12.452 1.00 94.56 78 PHE A C 1
ATOM 608 O O . PHE A 1 78 ? 10.454 -8.802 -11.940 1.00 94.56 78 PHE A O 1
ATOM 615 N N . ALA A 1 79 ? 12.122 -7.298 -11.766 1.00 92.06 79 ALA A N 1
ATOM 616 C CA . ALA A 1 79 ? 12.241 -7.349 -10.317 1.00 92.06 79 ALA A CA 1
ATOM 617 C C . ALA A 1 79 ? 12.045 -5.946 -9.740 1.00 92.06 79 ALA A C 1
ATOM 619 O O . ALA A 1 79 ? 12.636 -4.980 -10.218 1.00 92.06 79 ALA A O 1
ATOM 620 N N . LEU A 1 80 ? 11.228 -5.828 -8.690 1.00 90.12 80 LEU A N 1
ATOM 621 C CA . LEU A 1 80 ? 11.023 -4.540 -8.022 1.00 90.12 80 LEU A CA 1
ATOM 622 C C . LEU A 1 80 ? 12.312 -4.003 -7.398 1.00 90.12 80 LEU A C 1
ATOM 624 O O . LEU A 1 80 ? 12.503 -2.795 -7.359 1.00 90.12 80 LEU A O 1
ATOM 628 N N . ASP A 1 81 ? 13.216 -4.892 -6.988 1.00 90.75 81 ASP A N 1
ATOM 629 C CA . ASP A 1 81 ? 14.531 -4.544 -6.441 1.00 90.75 81 ASP A CA 1
ATOM 630 C C . ASP A 1 81 ? 15.425 -3.792 -7.439 1.00 90.75 81 ASP A C 1
ATOM 632 O O . ASP A 1 81 ? 16.324 -3.068 -7.017 1.00 90.75 81 ASP A O 1
ATOM 636 N N . ASP A 1 82 ? 15.155 -3.907 -8.745 1.00 90.62 82 ASP A N 1
ATOM 637 C CA . ASP A 1 82 ? 15.859 -3.146 -9.782 1.00 90.62 82 ASP A CA 1
ATOM 638 C C . ASP A 1 82 ? 15.376 -1.685 -9.862 1.00 90.62 82 ASP A C 1
ATOM 640 O O . ASP A 1 82 ? 15.972 -0.866 -10.566 1.00 90.62 82 ASP A O 1
ATOM 644 N N . ILE A 1 83 ? 14.286 -1.339 -9.165 1.00 91.31 83 ILE A N 1
ATOM 645 C CA . ILE A 1 83 ? 13.666 -0.015 -9.209 1.00 91.31 83 ILE A CA 1
ATOM 646 C C . ILE A 1 83 ? 14.161 0.829 -8.023 1.00 91.31 83 ILE A C 1
ATOM 648 O O . ILE A 1 83 ? 13.932 0.476 -6.862 1.00 91.31 83 ILE A O 1
ATOM 652 N N . PRO A 1 84 ? 14.778 1.996 -8.283 1.00 91.12 84 PRO A N 1
ATOM 653 C CA . PRO A 1 84 ? 15.257 2.891 -7.235 1.00 91.12 84 PRO A CA 1
ATOM 654 C C . PRO A 1 84 ? 14.169 3.305 -6.230 1.00 91.12 84 PRO A C 1
ATOM 656 O O . PRO A 1 84 ? 13.064 3.738 -6.591 1.00 91.12 84 PRO A O 1
ATOM 659 N N . GLY A 1 85 ? 14.508 3.198 -4.944 1.00 86.06 85 GLY A N 1
ATOM 660 C CA . GLY A 1 85 ? 13.602 3.427 -3.819 1.00 86.06 85 GLY A CA 1
ATOM 661 C C . GLY A 1 85 ? 12.815 2.191 -3.370 1.00 86.06 85 GLY A C 1
ATOM 662 O O . GLY A 1 85 ? 12.164 2.265 -2.333 1.00 86.06 85 GLY A O 1
ATOM 663 N N . HIS A 1 86 ? 12.879 1.059 -4.090 1.00 88.19 86 HIS A N 1
ATOM 664 C CA . HIS A 1 86 ? 12.243 -0.180 -3.627 1.00 88.19 86 HIS A CA 1
ATOM 665 C C . HIS A 1 86 ? 12.901 -0.753 -2.382 1.00 88.19 86 HIS A C 1
ATOM 667 O O . HIS A 1 86 ? 12.253 -0.946 -1.355 1.00 88.19 86 HIS A O 1
ATOM 673 N N . LEU A 1 87 ? 14.213 -0.962 -2.455 1.00 84.75 87 LEU A N 1
ATOM 674 C CA . LEU A 1 87 ? 14.990 -1.494 -1.337 1.00 84.75 87 LEU A CA 1
ATOM 675 C C . LEU A 1 87 ? 15.048 -0.532 -0.143 1.00 84.75 87 LEU A C 1
ATOM 677 O O . LEU A 1 87 ? 15.229 -0.978 0.989 1.00 84.75 87 LEU A O 1
ATOM 681 N N . ASP A 1 88 ? 14.854 0.763 -0.395 1.00 80.38 88 ASP A N 1
ATOM 682 C CA . ASP A 1 88 ? 14.781 1.798 0.636 1.00 80.38 88 ASP A CA 1
ATOM 683 C C . ASP A 1 88 ? 13.396 1.868 1.299 1.00 80.38 88 ASP A C 1
ATOM 685 O O . ASP A 1 88 ? 13.240 2.562 2.293 1.00 80.38 88 ASP A O 1
ATOM 689 N N . GLY A 1 89 ? 12.392 1.147 0.777 1.00 75.75 89 GLY A N 1
ATOM 690 C CA . GLY A 1 89 ? 11.024 1.151 1.298 1.00 75.75 89 GLY A CA 1
ATOM 691 C C . GLY A 1 89 ? 10.221 2.416 0.979 1.00 75.75 89 GLY A C 1
ATOM 692 O O . GLY A 1 89 ? 9.122 2.586 1.506 1.00 75.75 89 GLY A O 1
ATOM 693 N N . ASP A 1 90 ? 10.744 3.276 0.104 1.00 79.56 90 ASP A N 1
ATOM 694 C CA . ASP A 1 90 ? 10.095 4.512 -0.344 1.00 79.56 90 ASP A CA 1
ATOM 695 C C . ASP A 1 90 ? 9.021 4.252 -1.411 1.00 79.56 90 ASP A C 1
ATOM 697 O O . ASP A 1 90 ? 8.119 5.068 -1.621 1.00 79.56 90 ASP A O 1
ATOM 701 N N . TRP A 1 91 ? 9.139 3.142 -2.144 1.00 85.06 91 TRP A N 1
ATOM 702 C CA . TRP A 1 91 ? 8.246 2.796 -3.247 1.00 85.06 91 TRP A CA 1
ATOM 703 C C . TRP A 1 91 ? 8.182 1.273 -3.459 1.00 85.06 91 TRP A C 1
ATOM 705 O O . TRP A 1 91 ? 9.175 0.605 -3.245 1.00 85.06 91 TRP A O 1
ATOM 715 N N . PRO A 1 92 ? 7.078 0.680 -3.938 1.00 87.19 92 PRO A N 1
ATOM 716 C CA . PRO A 1 92 ? 5.780 1.301 -4.139 1.00 87.19 92 PRO A CA 1
ATOM 717 C C . PRO A 1 92 ? 5.132 1.657 -2.802 1.00 87.19 92 PRO A C 1
ATOM 719 O O . PRO A 1 92 ? 5.675 1.402 -1.730 1.00 87.19 92 PRO A O 1
ATOM 722 N N . GLU A 1 93 ? 3.963 2.278 -2.870 1.00 88.88 93 GLU A N 1
ATOM 723 C CA . GLU A 1 93 ? 3.248 2.715 -1.687 1.00 88.88 93 GLU A CA 1
ATOM 724 C C . GLU A 1 93 ? 2.950 1.536 -0.745 1.00 88.88 93 GLU A C 1
ATOM 726 O O . GLU A 1 93 ? 2.567 0.438 -1.173 1.00 88.88 93 GLU A O 1
ATOM 731 N N . TRP A 1 94 ? 3.106 1.778 0.558 1.00 87.44 94 TRP A N 1
ATOM 732 C CA . TRP A 1 94 ? 2.830 0.795 1.598 1.00 87.44 94 TRP A CA 1
ATOM 733 C C . TRP A 1 94 ? 1.431 1.022 2.190 1.00 87.44 94 TRP A C 1
ATOM 735 O O . TRP A 1 94 ? 1.208 2.063 2.819 1.00 87.44 94 TRP A O 1
ATOM 745 N N . PRO A 1 95 ? 0.483 0.067 2.050 1.00 89.12 95 PRO A N 1
ATOM 746 C CA . PRO A 1 95 ? -0.870 0.200 2.592 1.00 89.12 95 PRO A CA 1
ATOM 747 C C . PRO A 1 95 ? -0.952 0.695 4.043 1.00 89.12 95 PRO A C 1
ATOM 749 O O . PRO A 1 95 ? -1.727 1.604 4.331 1.00 89.12 95 PRO A O 1
ATOM 752 N N . ALA A 1 96 ? -0.106 0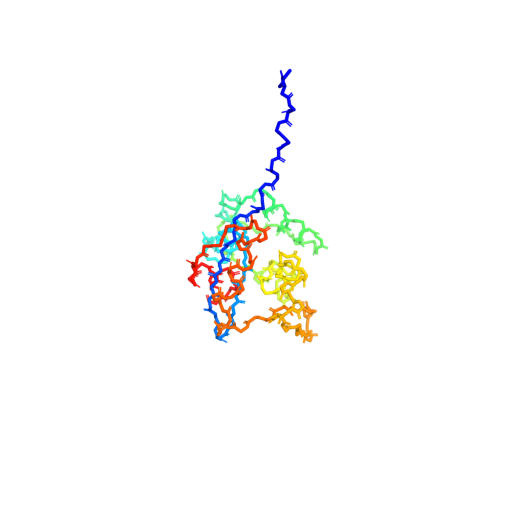.191 4.949 1.00 87.00 96 ALA A N 1
ATOM 753 C CA . ALA A 1 96 ? -0.124 0.610 6.354 1.00 87.00 96 ALA A CA 1
ATOM 754 C C . ALA A 1 96 ? 0.270 2.084 6.565 1.00 87.00 96 ALA A C 1
ATOM 756 O O . ALA A 1 96 ? -0.233 2.750 7.473 1.00 87.00 96 ALA A O 1
ATOM 757 N N . GLN A 1 97 ? 1.142 2.618 5.711 1.00 86.44 97 GLN A N 1
ATOM 758 C CA . GLN A 1 97 ? 1.529 4.026 5.727 1.00 86.44 97 GLN A CA 1
ATOM 759 C C . GLN A 1 97 ? 0.465 4.904 5.059 1.00 86.44 97 GLN A C 1
ATOM 761 O O . GLN A 1 97 ? 0.137 5.970 5.580 1.00 86.44 97 GLN A O 1
ATOM 766 N N . LEU A 1 98 ? -0.148 4.433 3.967 1.00 88.62 98 LEU A N 1
ATOM 767 C CA . LEU A 1 98 ? -1.257 5.120 3.294 1.00 88.62 98 LEU A CA 1
ATOM 768 C C . LEU A 1 98 ? -2.480 5.302 4.195 1.00 88.62 98 LEU A C 1
ATOM 770 O O . LEU A 1 98 ? -3.209 6.281 4.052 1.00 88.62 98 LEU A O 1
ATOM 774 N N . MET A 1 99 ? -2.695 4.413 5.167 1.00 89.69 99 MET A N 1
ATOM 775 C CA . MET A 1 99 ? -3.766 4.580 6.150 1.00 89.69 99 MET A CA 1
ATOM 776 C C . MET A 1 99 ? -3.683 5.902 6.928 1.00 89.69 99 MET A C 1
ATOM 778 O O . MET A 1 99 ? -4.719 6.391 7.375 1.00 89.69 99 MET A O 1
ATOM 782 N N . LEU A 1 100 ? -2.498 6.516 7.056 1.00 86.38 100 LEU A N 1
ATOM 783 C CA . LEU A 1 100 ? -2.340 7.828 7.696 1.00 86.38 100 LEU A CA 1
ATOM 784 C C . LEU A 1 100 ? -3.051 8.960 6.943 1.00 86.38 100 LEU A C 1
ATOM 786 O O . LEU A 1 100 ? -3.409 9.960 7.563 1.00 86.38 100 LEU A O 1
ATOM 790 N N . THR A 1 101 ? -3.226 8.827 5.628 1.00 88.19 101 THR A N 1
ATOM 791 C CA . THR A 1 101 ? -3.914 9.816 4.786 1.00 88.19 101 THR A CA 1
ATOM 792 C C . THR A 1 101 ? -5.308 9.351 4.372 1.00 88.19 101 THR A C 1
ATOM 794 O O . THR A 1 101 ? -6.202 10.182 4.223 1.00 88.19 101 THR A O 1
ATOM 797 N N . LEU A 1 102 ? -5.504 8.038 4.214 1.00 90.19 102 LEU A N 1
ATOM 798 C CA . LEU A 1 102 ? -6.768 7.431 3.800 1.00 90.19 102 LEU A CA 1
ATOM 799 C C . LEU A 1 102 ? -7.819 7.432 4.918 1.00 90.19 102 LEU A C 1
ATOM 801 O O . LEU A 1 102 ? -8.988 7.724 4.666 1.00 90.19 102 LEU A O 1
ATOM 805 N N . VAL A 1 103 ? -7.430 7.077 6.147 1.00 90.38 103 VAL A N 1
ATOM 806 C CA . VAL A 1 103 ? -8.384 6.892 7.247 1.00 90.38 103 VAL A CA 1
ATOM 807 C C . VAL A 1 103 ? -8.677 8.238 7.923 1.00 90.38 103 VAL A C 1
ATOM 809 O O . VAL A 1 103 ? -7.744 8.943 8.309 1.00 90.38 103 VAL A O 1
ATOM 812 N N . PRO A 1 104 ? -9.957 8.613 8.127 1.00 91.81 104 PRO A N 1
ATOM 813 C CA . PRO A 1 104 ? -10.315 9.846 8.821 1.00 91.81 104 PRO A CA 1
ATOM 814 C C . PRO A 1 104 ? -9.635 9.980 10.185 1.00 91.81 104 PRO A C 1
ATOM 816 O O . PRO A 1 104 ? -9.691 9.062 11.005 1.00 91.81 104 PRO A O 1
ATOM 819 N N . ASN A 1 105 ? -9.084 11.164 10.474 1.00 88.19 105 ASN A N 1
ATOM 820 C CA . ASN A 1 105 ? -8.361 11.443 11.723 1.00 88.19 105 ASN A CA 1
ATOM 821 C C . ASN A 1 105 ? -9.143 11.049 12.988 1.00 88.19 105 ASN A C 1
ATOM 823 O O . ASN A 1 105 ? -8.547 10.570 13.943 1.00 88.19 105 ASN A O 1
ATOM 827 N N . SER A 1 106 ? -10.474 11.180 12.989 1.00 90.31 106 SER A N 1
ATOM 828 C CA . SER A 1 106 ? -11.316 10.779 14.126 1.00 90.31 106 SER A CA 1
ATOM 829 C C . SER A 1 106 ? -11.258 9.279 14.436 1.00 90.31 106 SER A C 1
ATOM 831 O O . SER A 1 106 ? -11.385 8.886 15.592 1.00 90.31 106 SER A O 1
ATOM 833 N N . ILE A 1 107 ? -11.078 8.441 13.413 1.00 91.62 107 ILE A N 1
ATOM 834 C CA . ILE A 1 107 ? -10.937 6.986 13.546 1.00 91.62 107 ILE A CA 1
ATOM 835 C C . ILE A 1 107 ? -9.498 6.658 13.958 1.00 91.62 107 ILE A C 1
ATOM 837 O O . ILE A 1 107 ? -9.288 5.860 14.873 1.00 91.62 107 ILE A O 1
ATOM 841 N N . VAL A 1 108 ? -8.517 7.329 13.342 1.00 90.81 108 VAL A N 1
ATOM 842 C CA . VAL A 1 108 ? -7.090 7.207 13.682 1.00 90.81 108 VAL A CA 1
ATOM 843 C C . VAL A 1 108 ? -6.840 7.534 15.155 1.00 90.81 108 VAL A C 1
ATOM 845 O O . VAL A 1 108 ? -6.174 6.774 15.841 1.00 90.81 108 VAL A O 1
ATOM 848 N N . GLU A 1 109 ? -7.396 8.624 15.679 1.00 88.50 109 GLU A N 1
ATOM 849 C CA . GLU A 1 109 ? -7.217 9.018 17.084 1.00 88.50 109 GLU A CA 1
ATOM 850 C C . GLU A 1 109 ? -7.884 8.052 18.073 1.00 88.50 109 GLU A C 1
ATOM 852 O O . GLU A 1 109 ? -7.458 7.951 19.222 1.00 88.50 109 GLU A O 1
ATOM 857 N N . LYS A 1 110 ? -8.938 7.352 17.641 1.00 89.88 110 LYS A N 1
ATOM 858 C CA . LYS A 1 110 ? -9.744 6.486 18.504 1.00 89.88 110 LYS A CA 1
ATOM 859 C C . LYS A 1 110 ? -9.237 5.048 18.566 1.00 89.88 110 LYS A C 1
ATOM 861 O O . LYS A 1 110 ? -9.302 4.440 19.631 1.00 89.88 110 LYS A O 1
ATOM 866 N N . TYR A 1 111 ? -8.771 4.515 17.439 1.00 90.62 111 TYR A N 1
ATOM 867 C CA . TYR A 1 111 ? -8.368 3.109 17.309 1.00 90.62 111 TYR A CA 1
ATOM 868 C C . TYR A 1 111 ? -6.941 2.930 16.792 1.00 90.62 111 TYR A C 1
ATOM 870 O O . TYR A 1 111 ? -6.389 1.838 16.875 1.00 90.62 111 TYR A O 1
ATOM 878 N N . GLY A 1 112 ? -6.364 3.976 16.210 1.00 87.06 112 GLY A N 1
ATOM 879 C CA . GLY A 1 112 ? -5.095 3.903 15.516 1.00 87.06 112 GLY A CA 1
ATOM 880 C C . GLY A 1 112 ? -3.917 4.009 16.470 1.00 87.06 112 GLY A C 1
ATOM 881 O O . GLY A 1 112 ? -3.840 4.903 17.315 1.00 87.06 112 GLY A O 1
ATOM 882 N N . LYS A 1 113 ? -2.948 3.122 16.286 1.00 86.94 113 LYS A N 1
ATOM 883 C CA . LYS A 1 113 ? -1.641 3.203 16.921 1.00 86.94 113 LYS A CA 1
ATOM 884 C C . LYS A 1 113 ? -0.625 3.630 15.872 1.00 86.94 113 LYS A C 1
ATOM 886 O O . LYS A 1 113 ? -0.310 2.886 14.950 1.00 86.94 113 LYS A O 1
ATOM 891 N N . LYS A 1 114 ? -0.120 4.853 16.010 1.00 81.38 114 LYS A N 1
ATOM 892 C CA . LYS A 1 114 ? 0.973 5.353 15.173 1.00 81.38 114 LYS A CA 1
ATOM 893 C C . LYS A 1 114 ? 2.274 4.691 15.613 1.00 81.38 114 LYS A C 1
ATOM 895 O O . LYS A 1 114 ? 2.623 4.763 16.793 1.00 81.38 114 LYS A O 1
ATOM 900 N N . VAL A 1 115 ? 2.964 4.047 14.681 1.00 80.06 115 VAL A N 1
ATOM 901 C CA . VAL A 1 115 ? 4.247 3.386 14.924 1.00 80.06 115 VAL A CA 1
ATOM 902 C C . VAL A 1 115 ? 5.302 4.026 14.043 1.00 80.06 115 VAL A C 1
ATOM 904 O O . VAL A 1 115 ? 5.112 4.167 12.839 1.00 80.06 115 VAL A O 1
ATOM 907 N N . ASP A 1 116 ? 6.413 4.429 14.650 1.00 73.31 116 ASP A N 1
ATOM 908 C CA . ASP A 1 116 ? 7.556 4.959 13.916 1.00 73.31 116 ASP A CA 1
ATOM 909 C C . ASP A 1 116 ? 8.417 3.788 13.432 1.00 73.31 116 ASP A C 1
ATOM 911 O O . ASP A 1 116 ? 8.952 3.021 14.238 1.00 73.31 116 ASP A O 1
ATOM 915 N N . SER A 1 117 ? 8.549 3.629 12.115 1.00 63.41 117 SER A N 1
ATOM 916 C CA . SER A 1 117 ? 9.547 2.727 11.546 1.00 63.41 117 SER A CA 1
ATOM 917 C C . SER A 1 117 ? 10.899 3.439 11.466 1.00 63.41 117 SER A C 1
ATOM 919 O O . SER A 1 117 ? 10.979 4.640 11.208 1.00 63.41 117 SER A O 1
ATOM 921 N N . VAL A 1 118 ? 11.981 2.695 11.708 1.00 58.16 118 VAL A N 1
ATOM 922 C CA . VAL A 1 118 ? 13.353 3.236 11.728 1.00 58.16 118 VAL A CA 1
ATOM 923 C C . VAL A 1 118 ? 13.814 3.692 10.335 1.00 58.16 118 VAL A C 1
ATOM 925 O O . VAL A 1 118 ? 14.699 4.537 10.244 1.00 58.16 118 VAL A O 1
ATOM 928 N N . LEU A 1 119 ? 13.218 3.145 9.270 1.00 57.69 119 LEU A N 1
ATOM 929 C CA . LEU A 1 119 ? 13.655 3.336 7.883 1.00 57.69 119 LEU A CA 1
ATOM 930 C C . LEU A 1 119 ? 12.663 4.162 7.042 1.00 57.69 119 LEU A C 1
ATOM 932 O O . LEU A 1 119 ? 13.098 5.075 6.356 1.00 57.69 119 LEU A O 1
ATOM 936 N N . ASN A 1 120 ? 11.346 3.939 7.168 1.00 60.19 120 ASN A N 1
ATOM 937 C CA . ASN A 1 120 ? 10.351 4.418 6.184 1.00 60.19 120 ASN A CA 1
ATOM 938 C C . ASN A 1 120 ? 9.360 5.443 6.771 1.00 60.19 120 ASN A C 1
ATOM 940 O O . ASN A 1 120 ? 8.330 5.771 6.181 1.00 60.19 120 ASN A O 1
ATOM 944 N N . GLY A 1 121 ? 9.650 5.946 7.974 1.00 68.50 121 GLY A N 1
ATOM 945 C CA . GLY A 1 121 ? 8.796 6.889 8.690 1.00 68.50 121 GLY A CA 1
ATOM 946 C C . GLY A 1 121 ? 7.636 6.230 9.440 1.00 68.50 121 GLY A C 1
ATOM 947 O O . GLY A 1 121 ? 7.663 5.045 9.775 1.00 68.50 121 GLY A O 1
ATOM 948 N N . GLN A 1 122 ? 6.632 7.032 9.783 1.00 78.00 122 GLN A N 1
ATOM 949 C CA . GLN A 1 122 ? 5.496 6.596 10.590 1.00 78.00 122 GLN A CA 1
ATOM 950 C C . GLN A 1 122 ? 4.482 5.817 9.745 1.00 78.00 122 GLN A C 1
ATOM 952 O O . GLN A 1 122 ? 4.190 6.208 8.618 1.00 78.00 122 GLN A O 1
ATOM 957 N N . PHE A 1 123 ? 3.895 4.765 10.311 1.00 82.25 123 PHE A N 1
ATOM 958 C CA . PHE A 1 123 ? 2.756 4.043 9.742 1.00 82.25 123 PHE A CA 1
ATOM 959 C C . PHE A 1 123 ? 1.662 3.848 10.795 1.00 82.25 123 PHE A C 1
ATOM 961 O O . PHE A 1 123 ? 1.852 4.144 11.982 1.00 82.25 123 PHE A O 1
ATOM 968 N N . LEU A 1 124 ? 0.488 3.406 10.347 1.00 86.00 124 LEU A N 1
ATOM 969 C CA . LEU A 1 124 ? -0.662 3.201 11.211 1.00 86.00 124 LEU A CA 1
ATOM 970 C C . LEU A 1 124 ? -0.933 1.713 11.430 1.00 86.00 124 LEU A C 1
ATOM 972 O O . LEU A 1 124 ? -0.987 0.943 10.478 1.00 86.00 124 LEU A O 1
ATOM 976 N N . GLU A 1 125 ? -1.158 1.332 12.682 1.00 90.06 125 GLU A N 1
ATOM 977 C CA . GLU A 1 125 ? -1.638 0.007 13.064 1.00 90.06 125 GLU A CA 1
ATOM 978 C C . GLU A 1 125 ? -3.055 0.119 13.631 1.00 90.06 125 GLU A C 1
ATOM 980 O O . GLU A 1 125 ? -3.328 0.967 14.487 1.00 90.06 125 GLU A O 1
ATOM 985 N N . PHE A 1 126 ? -3.942 -0.770 13.197 1.00 91.06 126 PHE A N 1
ATOM 986 C CA . PHE A 1 126 ? -5.234 -1.008 13.833 1.00 91.06 126 PHE A CA 1
ATOM 987 C C . PHE A 1 126 ? -5.294 -2.449 14.320 1.00 91.06 126 PHE A C 1
ATOM 989 O O . PHE A 1 126 ? -4.863 -3.354 13.612 1.00 91.06 126 PHE A O 1
ATOM 996 N N . ASP A 1 127 ? -5.854 -2.673 15.505 1.00 91.50 127 ASP A N 1
ATOM 997 C CA . ASP A 1 127 ? -6.057 -4.023 16.032 1.00 91.50 127 ASP A CA 1
ATOM 998 C C . ASP A 1 127 ? -7.218 -4.709 15.291 1.00 91.50 127 ASP A C 1
ATOM 1000 O O . ASP A 1 127 ? -8.318 -4.154 15.174 1.00 91.50 127 ASP A O 1
ATOM 1004 N N . ALA A 1 128 ? -6.996 -5.932 14.803 1.00 91.94 128 ALA A N 1
ATOM 1005 C CA . ALA A 1 128 ? -8.033 -6.739 14.164 1.00 91.94 128 ALA A CA 1
ATOM 1006 C C . ALA A 1 128 ? -9.234 -7.015 15.091 1.00 91.94 128 ALA A C 1
ATOM 1008 O O . ALA A 1 128 ? -10.358 -7.192 14.615 1.00 91.94 128 ALA A O 1
ATOM 1009 N N . ALA A 1 129 ? -9.047 -6.983 16.415 1.00 92.88 129 ALA A N 1
ATOM 1010 C CA . ALA A 1 129 ? -10.133 -7.092 17.387 1.00 92.88 129 ALA A CA 1
ATOM 1011 C C . ALA A 1 129 ? -11.177 -5.966 17.257 1.00 92.88 129 ALA A C 1
ATOM 1013 O O . ALA A 1 129 ? -12.347 -6.164 17.607 1.00 92.88 129 ALA A O 1
ATOM 1014 N N . ASP A 1 130 ? -10.788 -4.805 16.723 1.00 92.81 130 ASP A N 1
ATOM 1015 C CA . AS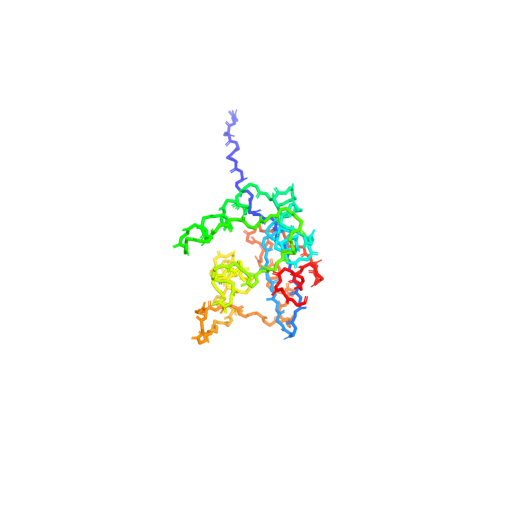P A 1 130 ? -11.670 -3.660 16.502 1.00 92.81 130 ASP A CA 1
ATOM 1016 C C . ASP A 1 130 ? -12.236 -3.579 15.070 1.00 92.81 130 ASP A C 1
ATOM 1018 O O . ASP A 1 130 ? -12.999 -2.651 14.785 1.00 92.81 130 ASP A O 1
ATOM 1022 N N . GLU A 1 131 ? -11.984 -4.579 14.204 1.00 94.06 131 GLU A N 1
ATOM 1023 C CA . GLU A 1 131 ? -12.427 -4.640 12.792 1.00 94.06 131 GLU A CA 1
ATOM 1024 C C . GLU A 1 131 ? -13.858 -4.132 12.605 1.00 94.06 131 GLU A C 1
ATOM 1026 O O . GLU A 1 131 ? -14.106 -3.169 11.879 1.00 94.06 131 GLU A O 1
ATOM 1031 N N . LYS A 1 132 ? -14.817 -4.736 13.314 1.00 93.62 132 LYS A N 1
ATOM 1032 C CA . LYS A 1 132 ? -16.242 -4.407 13.153 1.00 93.62 132 LYS A CA 1
ATOM 1033 C C . LYS A 1 132 ? -16.565 -2.956 13.506 1.00 93.62 132 LYS A C 1
ATOM 1035 O O . LYS A 1 132 ? -17.470 -2.380 12.907 1.00 93.62 132 LYS A O 1
ATOM 1040 N N . LYS A 1 133 ? -15.872 -2.377 14.490 1.00 94.62 133 LYS A N 1
ATOM 1041 C CA . LYS A 1 133 ? -16.109 -0.996 14.937 1.00 94.62 133 LYS A CA 1
ATOM 1042 C C . LYS A 1 133 ? -15.516 -0.011 13.939 1.00 94.62 133 LYS A C 1
ATOM 1044 O O . LYS A 1 133 ? -16.203 0.918 13.527 1.00 94.62 133 LYS A O 1
ATOM 1049 N N . ILE A 1 134 ? -14.277 -0.258 13.518 1.00 93.75 134 ILE A N 1
ATOM 1050 C CA . ILE A 1 134 ? -13.552 0.606 12.584 1.00 93.75 134 ILE A CA 1
ATOM 1051 C C . ILE A 1 134 ? -14.259 0.616 11.226 1.00 93.75 134 ILE A C 1
ATOM 1053 O O . ILE A 1 134 ? -14.543 1.686 10.695 1.00 93.75 134 ILE A O 1
ATOM 1057 N N . VAL A 1 135 ? -14.650 -0.553 10.708 1.00 94.50 135 VAL A N 1
ATOM 1058 C CA . VAL A 1 135 ? -15.400 -0.671 9.446 1.00 94.50 135 VAL A CA 1
ATOM 1059 C C . VAL A 1 135 ? -16.759 0.030 9.531 1.00 94.50 135 VAL A C 1
ATOM 1061 O O . VAL A 1 135 ? -17.175 0.687 8.578 1.00 94.50 135 VAL A O 1
ATOM 1064 N N . ALA A 1 136 ? -17.467 -0.059 10.661 1.00 94.06 136 ALA A N 1
ATOM 1065 C CA . ALA A 1 136 ? -18.730 0.659 10.837 1.00 94.06 136 ALA A CA 1
ATOM 1066 C C . ALA A 1 136 ? -18.540 2.186 10.791 1.00 94.06 136 ALA A C 1
ATOM 1068 O O . ALA A 1 136 ? -19.346 2.884 10.177 1.00 94.06 136 ALA A O 1
ATOM 1069 N N . GLU A 1 137 ? -17.468 2.704 11.396 1.00 94.38 137 GLU A N 1
ATOM 1070 C CA . GLU A 1 137 ? -17.151 4.135 11.363 1.00 94.38 137 GLU A CA 1
ATOM 1071 C C . GLU A 1 137 ? -16.658 4.598 9.987 1.00 94.38 137 GLU A C 1
ATOM 1073 O O . GLU A 1 137 ? -17.067 5.664 9.534 1.00 94.38 137 GLU A O 1
ATOM 1078 N N . MET A 1 138 ? -15.872 3.784 9.279 1.00 93.12 138 MET A N 1
ATOM 1079 C CA . MET A 1 138 ? -15.474 4.049 7.891 1.00 93.12 138 MET A CA 1
ATOM 1080 C C . MET A 1 138 ? -16.694 4.138 6.963 1.00 93.12 138 MET A C 1
ATOM 1082 O O . MET A 1 138 ? -16.831 5.102 6.208 1.00 93.12 138 MET A O 1
ATOM 1086 N N . ASN A 1 139 ? -17.637 3.197 7.079 1.00 92.50 139 ASN A N 1
ATOM 1087 C CA . ASN A 1 139 ? -18.889 3.250 6.320 1.00 92.50 139 ASN A CA 1
ATOM 1088 C C . ASN A 1 139 ? -19.732 4.483 6.690 1.00 92.50 139 ASN A C 1
ATOM 1090 O O . ASN A 1 139 ? -20.292 5.142 5.816 1.00 92.50 139 ASN A O 1
ATOM 1094 N N . ALA A 1 140 ? -19.794 4.846 7.976 1.00 92.19 140 ALA A N 1
ATOM 1095 C CA . ALA A 1 140 ? -20.482 6.059 8.425 1.00 92.19 140 ALA A CA 1
ATOM 1096 C C . ALA A 1 140 ? -19.805 7.352 7.928 1.00 92.19 140 ALA A C 1
ATOM 1098 O O . ALA A 1 140 ? -20.486 8.356 7.717 1.00 92.19 140 ALA A O 1
ATOM 1099 N N . ALA A 1 141 ? -18.488 7.320 7.705 1.00 89.62 141 ALA A N 1
ATOM 1100 C CA . ALA A 1 141 ? -17.718 8.398 7.090 1.00 89.62 141 ALA A CA 1
ATOM 1101 C C . ALA A 1 141 ? -17.877 8.461 5.557 1.00 89.62 141 ALA A C 1
ATOM 1103 O O . ALA A 1 141 ? -17.365 9.389 4.931 1.00 89.62 141 ALA A O 1
ATOM 1104 N N . GLY A 1 142 ? -18.618 7.521 4.957 1.00 91.56 142 GLY A N 1
ATOM 1105 C CA . GLY A 1 142 ? -18.991 7.526 3.543 1.00 91.56 142 GLY A CA 1
ATOM 1106 C C . GLY A 1 142 ? -18.102 6.683 2.631 1.00 91.56 142 GLY A C 1
ATOM 1107 O O . GLY A 1 142 ? -18.215 6.826 1.418 1.00 91.56 142 GLY A O 1
ATOM 1108 N N . PHE A 1 143 ? -17.217 5.849 3.181 1.00 92.25 143 PHE A N 1
ATOM 1109 C CA . PHE A 1 143 ? -16.451 4.864 2.410 1.00 92.25 143 PHE A CA 1
ATOM 1110 C C . PHE A 1 143 ? -17.265 3.587 2.196 1.00 92.25 143 PHE A C 1
ATOM 1112 O O . PHE A 1 143 ? -18.067 3.218 3.051 1.00 92.25 143 PHE A O 1
ATOM 1119 N N . THR A 1 144 ? -17.016 2.874 1.101 1.00 93.81 144 THR A N 1
ATOM 1120 C CA . THR A 1 144 ? -17.484 1.491 0.944 1.00 93.81 144 THR A CA 1
ATOM 1121 C C . THR A 1 144 ? -16.356 0.556 1.359 1.00 93.81 144 THR A C 1
ATOM 1123 O O . THR A 1 144 ? -15.329 0.509 0.689 1.00 93.81 144 THR A O 1
ATOM 1126 N N . CYS A 1 145 ? -16.518 -0.185 2.456 1.00 93.62 145 CYS A N 1
ATOM 1127 C CA . CYS A 1 145 ? -15.501 -1.144 2.900 1.00 93.62 145 CYS A CA 1
ATOM 1128 C C . CYS A 1 145 ? -15.781 -2.562 2.380 1.00 93.62 145 CYS A C 1
ATOM 1130 O O . CYS A 1 145 ? -16.825 -3.140 2.688 1.00 93.62 145 CYS A O 1
ATOM 1132 N N . ILE A 1 146 ? -14.820 -3.147 1.664 1.00 95.25 146 ILE A N 1
ATOM 1133 C CA . ILE A 1 146 ? -14.874 -4.508 1.113 1.00 95.25 146 ILE A CA 1
ATOM 1134 C C . ILE A 1 146 ? -13.801 -5.352 1.800 1.00 95.25 146 ILE A C 1
ATOM 1136 O O . ILE A 1 146 ? -12.638 -4.965 1.832 1.00 95.25 146 ILE A O 1
ATOM 1140 N N . LYS A 1 147 ? -14.175 -6.503 2.364 1.00 96.00 147 LYS A N 1
ATOM 1141 C CA . LYS A 1 147 ? -13.202 -7.406 2.988 1.00 96.00 147 LYS A CA 1
ATOM 1142 C C . LYS A 1 147 ? -12.535 -8.287 1.936 1.00 96.00 147 LYS A C 1
ATOM 1144 O O . LYS A 1 147 ? -13.236 -9.052 1.276 1.00 96.00 147 LYS A O 1
ATOM 1149 N N . ASP A 1 148 ? -11.210 -8.236 1.852 1.00 96.12 148 ASP A N 1
ATOM 1150 C CA . ASP A 1 148 ? -10.395 -9.161 1.063 1.00 96.12 148 ASP A CA 1
ATOM 1151 C C . ASP A 1 148 ? -8.985 -9.286 1.663 1.00 96.12 148 ASP A C 1
ATOM 1153 O O . ASP A 1 148 ? -8.070 -8.522 1.356 1.00 96.12 148 ASP A O 1
ATOM 1157 N N . ASP A 1 149 ? -8.803 -10.278 2.536 1.00 94.44 149 ASP A N 1
ATOM 1158 C CA . ASP A 1 149 ? -7.522 -10.509 3.209 1.00 94.44 149 ASP A CA 1
ATOM 1159 C C . ASP A 1 149 ? -6.403 -10.870 2.212 1.00 94.44 149 ASP A C 1
ATOM 1161 O O . ASP A 1 149 ? -5.244 -10.512 2.422 1.00 94.44 149 ASP A O 1
ATOM 1165 N N . SER A 1 150 ? -6.745 -11.552 1.109 1.00 93.38 150 SER A N 1
ATOM 1166 C CA . SER A 1 150 ? -5.771 -12.023 0.115 1.00 93.38 150 SER A CA 1
ATOM 1167 C C . SER A 1 150 ? -5.282 -10.887 -0.776 1.00 93.38 150 SER A C 1
ATOM 1169 O O . SER A 1 150 ? -4.080 -10.777 -1.019 1.00 93.38 150 SER A O 1
ATOM 1171 N N . LEU A 1 151 ? -6.190 -10.011 -1.221 1.00 93.38 151 LEU A N 1
ATOM 1172 C CA . LEU A 1 151 ? -5.824 -8.831 -2.002 1.00 93.38 151 LEU A CA 1
ATOM 1173 C C . LEU A 1 151 ? -4.947 -7.890 -1.178 1.00 93.38 151 LEU A C 1
ATOM 1175 O O . LEU A 1 151 ? -3.914 -7.434 -1.665 1.00 93.38 151 LEU A O 1
ATOM 1179 N N . VAL A 1 152 ? -5.312 -7.640 0.083 1.00 93.19 152 VAL A N 1
ATOM 1180 C CA . VAL A 1 152 ? -4.510 -6.779 0.960 1.00 93.19 152 VAL A CA 1
ATOM 1181 C C . VAL A 1 152 ? -3.156 -7.425 1.277 1.00 93.19 152 VAL A C 1
ATOM 1183 O O . VAL A 1 152 ? -2.172 -6.702 1.397 1.00 93.19 152 VAL A O 1
ATOM 1186 N N . ALA A 1 153 ? -3.054 -8.759 1.385 1.00 91.12 153 ALA A N 1
ATOM 1187 C CA . ALA A 1 153 ? -1.769 -9.461 1.586 1.00 91.12 153 ALA A CA 1
ATOM 1188 C C . ALA A 1 153 ? -0.825 -9.237 0.416 1.00 91.12 153 ALA A C 1
ATOM 1190 O O . ALA A 1 153 ? 0.252 -8.661 0.592 1.00 91.12 153 ALA A O 1
ATOM 1191 N N . ALA A 1 154 ? -1.298 -9.549 -0.785 1.00 91.31 154 ALA A N 1
ATOM 1192 C CA . ALA A 1 154 ? -0.519 -9.354 -1.992 1.00 91.31 154 ALA A CA 1
ATOM 1193 C C . ALA A 1 154 ? -0.181 -7.865 -2.224 1.00 91.31 154 ALA A C 1
ATOM 1195 O O . ALA A 1 154 ? 0.938 -7.545 -2.622 1.00 91.31 154 ALA A O 1
ATOM 1196 N N . ALA A 1 155 ? -1.097 -6.934 -1.920 1.00 91.38 155 ALA A N 1
ATOM 1197 C CA . ALA A 1 155 ? -0.860 -5.491 -2.042 1.00 91.38 155 ALA A CA 1
ATOM 1198 C C . ALA A 1 155 ? 0.100 -4.932 -0.976 1.00 91.38 155 ALA A C 1
ATOM 1200 O O . ALA A 1 155 ? 0.697 -3.879 -1.192 1.00 91.38 155 ALA A O 1
ATOM 1201 N N . SER A 1 156 ? 0.262 -5.610 0.159 1.00 87.81 156 SER A N 1
ATOM 1202 C CA . SER A 1 156 ? 1.254 -5.275 1.189 1.00 87.81 156 SER A CA 1
ATOM 1203 C C . SER A 1 156 ? 2.609 -5.956 0.961 1.00 87.81 156 SER A C 1
ATOM 1205 O O . SER A 1 156 ? 3.580 -5.577 1.609 1.00 87.81 156 SER A O 1
ATOM 1207 N N . GLY A 1 157 ? 2.698 -6.916 0.032 1.00 84.12 157 GLY A N 1
ATOM 1208 C CA . GLY A 1 157 ? 3.921 -7.671 -0.263 1.00 84.12 157 GLY A CA 1
ATOM 1209 C C . GLY A 1 157 ? 4.130 -8.931 0.584 1.00 84.12 157 GLY A C 1
ATOM 1210 O O . GLY A 1 157 ? 5.274 -9.356 0.728 1.00 84.12 157 GLY A O 1
ATOM 1211 N N . PHE A 1 158 ? 3.054 -9.507 1.136 1.00 74.38 158 PHE A N 1
ATOM 1212 C CA . PHE A 1 158 ? 3.061 -10.781 1.870 1.00 74.38 158 PHE A CA 1
ATOM 1213 C C . PHE A 1 158 ? 2.579 -11.961 1.021 1.00 74.38 158 PHE A C 1
ATOM 1215 O O . PHE A 1 158 ? 1.723 -11.748 0.131 1.00 74.38 158 PHE A O 1
#

Radius of gyration: 18.33 Å; chains: 1; bounding box: 62×37×41 Å

Foldseek 3Di:
DDDDPDPPPPFQAAWEWAADPQWIFIDRPVLLVLLLCLQPVAFFLLRCVVPHDPVVNVQQCVQCVVVPHDRDDRHHTDDCVVGPCSVLVQDDDARQACCVVRADVVLCVVFWDWDADPRHGIGTTGGNVCVVVSCVVCVVVRYHYHYDNPSNCSSNPD